Protein AF-A0A0Q2YVK9-F1 (afdb_monomer_lite)

Structure (mmCIF, N/CA/C/O backbone):
data_AF-A0A0Q2YVK9-F1
#
_entry.id   AF-A0A0Q2YVK9-F1
#
loop_
_atom_site.group_PDB
_atom_site.id
_atom_site.type_symbol
_atom_site.label_atom_id
_atom_site.label_alt_id
_atom_site.label_comp_id
_atom_site.label_asym_id
_atom_site.label_entity_id
_atom_site.label_seq_id
_atom_site.pdbx_PDB_ins_code
_atom_site.Cartn_x
_atom_site.Cartn_y
_atom_site.Cartn_z
_atom_site.occupancy
_atom_site.B_iso_or_equiv
_atom_site.auth_seq_id
_atom_site.auth_comp_id
_atom_site.auth_asym_id
_atom_site.auth_atom_id
_atom_site.pdbx_PDB_model_num
ATOM 1 N N . MET A 1 1 ? -12.912 -0.501 -3.134 1.00 82.06 1 MET A N 1
ATOM 2 C CA . MET A 1 1 ? -12.585 -1.260 -1.910 1.00 82.06 1 MET A CA 1
ATOM 3 C C . MET A 1 1 ? -12.606 -0.292 -0.736 1.00 82.06 1 MET A C 1
ATOM 5 O O . MET A 1 1 ? -12.167 0.836 -0.917 1.00 82.06 1 MET A O 1
ATOM 9 N N . THR A 1 2 ? -13.177 -0.669 0.407 1.00 95.75 2 THR A N 1
ATOM 10 C CA . THR A 1 2 ? -13.242 0.178 1.615 1.00 95.75 2 THR A CA 1
ATOM 11 C C . THR A 1 2 ? -12.099 -0.145 2.589 1.00 95.75 2 THR A C 1
ATOM 13 O O . THR A 1 2 ? -11.472 -1.198 2.482 1.00 95.75 2 THR A O 1
ATOM 16 N N . LEU A 1 3 ? -11.853 0.711 3.591 1.00 95.44 3 LEU A N 1
ATOM 17 C CA . LEU A 1 3 ? -10.882 0.420 4.664 1.00 95.44 3 LEU A CA 1
ATOM 18 C C . LEU A 1 3 ? -11.235 -0.850 5.453 1.00 95.44 3 LEU A C 1
ATOM 20 O O . LEU A 1 3 ? -10.347 -1.566 5.912 1.00 95.44 3 LEU A O 1
ATOM 24 N N . ALA A 1 4 ? -12.532 -1.137 5.605 1.00 96.44 4 ALA A N 1
ATOM 25 C CA . ALA A 1 4 ? -13.007 -2.352 6.257 1.00 96.44 4 ALA A CA 1
ATOM 26 C C . ALA A 1 4 ? -12.679 -3.607 5.433 1.00 96.44 4 ALA A C 1
ATOM 28 O O . ALA A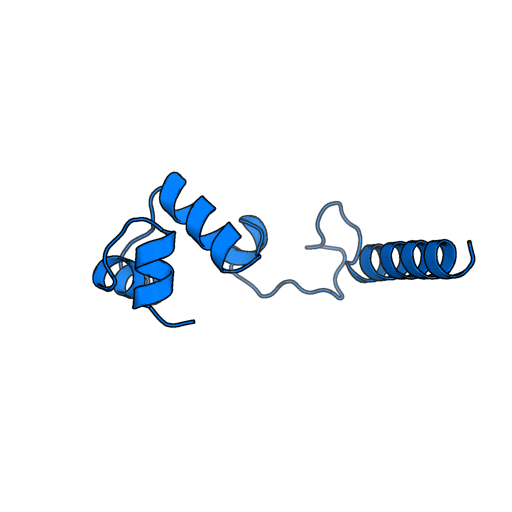 1 4 ? -12.281 -4.620 6.008 1.00 96.44 4 ALA A O 1
ATOM 29 N N . ASP A 1 5 ? -12.777 -3.522 4.103 1.00 97.44 5 ASP A N 1
ATOM 30 C CA . ASP A 1 5 ? -12.373 -4.612 3.211 1.00 97.44 5 ASP A CA 1
ATOM 31 C C . ASP A 1 5 ? -10.866 -4.875 3.332 1.00 97.44 5 ASP A C 1
ATOM 33 O O . ASP A 1 5 ? -10.469 -6.005 3.603 1.00 97.44 5 ASP A O 1
ATOM 37 N N . ILE A 1 6 ? -10.027 -3.833 3.252 1.00 97.12 6 ILE A N 1
ATOM 38 C CA . ILE A 1 6 ? -8.565 -3.966 3.408 1.00 97.12 6 ILE A CA 1
ATOM 39 C C . ILE A 1 6 ? -8.212 -4.593 4.759 1.00 97.12 6 ILE A C 1
ATOM 41 O O . ILE A 1 6 ? -7.373 -5.492 4.830 1.00 97.12 6 ILE A O 1
ATOM 45 N N . ALA A 1 7 ? -8.862 -4.144 5.834 1.00 97.81 7 ALA A N 1
ATOM 46 C CA . ALA A 1 7 ? -8.623 -4.672 7.170 1.00 97.81 7 ALA A CA 1
ATOM 47 C C . ALA A 1 7 ? -8.948 -6.168 7.269 1.00 97.81 7 ALA A C 1
ATOM 49 O O . ALA A 1 7 ? -8.170 -6.926 7.853 1.00 97.81 7 ALA A O 1
ATOM 50 N N . ARG A 1 8 ? -10.063 -6.599 6.662 1.00 98.00 8 ARG A N 1
ATOM 51 C CA . ARG A 1 8 ? -10.449 -8.012 6.595 1.00 98.00 8 ARG A CA 1
ATOM 52 C C . ARG A 1 8 ? -9.390 -8.832 5.865 1.00 98.00 8 ARG A C 1
ATOM 54 O O . ARG A 1 8 ? -8.925 -9.826 6.416 1.00 98.00 8 ARG A O 1
ATOM 61 N N . GLU A 1 9 ? -8.971 -8.393 4.682 1.00 97.88 9 GLU A N 1
ATOM 62 C CA . GLU A 1 9 ? -7.980 -9.120 3.878 1.00 97.88 9 GLU A CA 1
ATOM 63 C C . GLU A 1 9 ? -6.583 -9.146 4.531 1.00 97.88 9 GLU A C 1
ATOM 65 O O . GLU A 1 9 ? -5.840 -10.120 4.412 1.00 97.88 9 GLU A O 1
ATOM 70 N N . CYS A 1 10 ? -6.223 -8.101 5.282 1.00 97.38 10 CYS A N 1
ATOM 71 C CA . CYS A 1 10 ? -4.955 -8.025 6.013 1.00 97.38 10 CYS A CA 1
ATOM 72 C C . CYS A 1 10 ? -4.997 -8.688 7.403 1.00 97.38 10 CYS A C 1
ATOM 74 O O . CYS A 1 10 ? -3.974 -8.716 8.095 1.00 97.38 10 CYS A O 1
ATOM 76 N N . GLY A 1 11 ? -6.156 -9.188 7.849 1.00 97.75 11 GLY A N 1
ATOM 77 C CA . GLY A 1 11 ? -6.330 -9.760 9.187 1.00 97.75 11 GLY A CA 1
ATOM 78 C C . GLY A 1 11 ? -6.047 -8.754 10.309 1.00 97.75 11 GLY A C 1
ATOM 79 O O . GLY A 1 11 ? -5.345 -9.069 11.275 1.00 97.75 11 GLY A O 1
ATOM 80 N N . CYS A 1 12 ? -6.527 -7.517 10.166 1.00 97.94 12 CYS A N 1
ATOM 81 C CA . CYS A 1 12 ? -6.346 -6.437 11.135 1.00 97.94 12 CYS A CA 1
ATOM 82 C C . CYS A 1 12 ? -7.642 -5.638 11.363 1.00 97.94 12 CYS A C 1
ATOM 84 O O . CYS A 1 12 ? -8.719 -6.013 10.907 1.00 97.94 12 CYS A O 1
ATOM 86 N N . THR A 1 13 ? -7.560 -4.543 12.123 1.00 98.12 13 THR A N 1
ATOM 87 C CA . THR A 1 13 ? -8.692 -3.633 12.341 1.00 98.12 13 THR A CA 1
ATOM 88 C C . THR A 1 13 ? -8.654 -2.478 11.345 1.00 98.12 13 THR A C 1
ATOM 90 O O . THR A 1 13 ? -7.577 -2.029 10.957 1.00 98.12 13 THR A O 1
ATOM 93 N N . ALA A 1 14 ? -9.815 -1.913 10.998 1.00 97.62 14 ALA A N 1
ATOM 94 C CA . ALA A 1 14 ? -9.875 -0.701 10.171 1.00 97.62 14 ALA A CA 1
ATOM 95 C C . ALA A 1 14 ? -9.070 0.458 10.791 1.00 97.62 14 ALA A C 1
ATOM 97 O O . ALA A 1 14 ? -8.403 1.204 10.084 1.00 97.62 14 ALA A O 1
ATOM 98 N N . GLN A 1 15 ? -9.040 0.554 12.126 1.00 98.06 15 GLN A N 1
ATOM 99 C CA . GLN A 1 15 ? -8.226 1.540 12.841 1.00 98.06 15 GLN A CA 1
ATOM 100 C C . GLN A 1 15 ? -6.715 1.350 12.621 1.00 98.06 15 GLN A C 1
ATOM 102 O O . GLN A 1 15 ? -5.975 2.332 12.658 1.00 98.06 15 GLN A O 1
ATOM 107 N N . ALA A 1 16 ? -6.239 0.114 12.425 1.00 98.12 16 ALA A N 1
ATOM 108 C CA . ALA A 1 16 ? -4.846 -0.141 12.069 1.00 98.12 16 ALA A CA 1
ATOM 109 C C . ALA A 1 16 ? -4.544 0.389 10.662 1.00 98.12 16 ALA A C 1
ATOM 111 O O . ALA A 1 16 ? -3.562 1.105 10.504 1.00 98.12 16 ALA A O 1
ATOM 112 N N . VAL A 1 17 ? -5.430 0.134 9.693 1.00 97.75 17 VAL A N 1
ATOM 113 C CA . VAL A 1 17 ? -5.303 0.656 8.321 1.00 97.75 17 VAL A CA 1
ATOM 114 C C . VAL A 1 17 ? -5.291 2.187 8.308 1.00 97.75 17 VAL A C 1
ATOM 116 O O . VAL A 1 17 ? -4.411 2.774 7.692 1.00 97.75 17 VAL A O 1
ATOM 119 N N . VAL A 1 18 ? -6.165 2.842 9.083 1.00 97.94 18 VAL A N 1
ATOM 120 C CA . VAL A 1 18 ? -6.160 4.312 9.241 1.00 97.94 18 VAL A CA 1
ATOM 121 C C . VAL A 1 18 ? -4.814 4.827 9.756 1.00 97.94 18 VAL A C 1
ATOM 123 O O . VAL A 1 18 ? -4.348 5.875 9.324 1.00 97.94 18 VAL A O 1
ATOM 126 N N . LYS A 1 19 ? -4.171 4.113 10.691 1.00 98.12 19 LYS A N 1
ATOM 127 C CA . LYS A 1 19 ? -2.843 4.513 11.183 1.00 98.12 19 LYS A CA 1
ATOM 128 C C . LYS A 1 19 ? -1.765 4.369 10.111 1.00 98.12 19 LYS A C 1
ATOM 130 O O . LYS A 1 19 ? -0.822 5.151 10.155 1.00 98.12 19 LYS A O 1
ATOM 135 N N . TRP A 1 20 ? -1.893 3.394 9.211 1.00 96.50 20 TRP A N 1
ATOM 136 C CA . TRP A 1 20 ? -0.975 3.209 8.085 1.00 96.50 20 TRP A CA 1
ATOM 137 C C . TRP A 1 20 ? -1.149 4.321 7.051 1.00 96.50 20 TRP A C 1
ATOM 139 O O . TRP A 1 20 ? -0.167 4.942 6.682 1.00 96.50 20 TRP A O 1
ATOM 149 N N . GLU A 1 21 ? -2.389 4.640 6.665 1.00 93.88 21 GLU A N 1
ATOM 150 C CA . GLU A 1 21 ? -2.683 5.751 5.742 1.00 93.88 21 GLU A CA 1
ATOM 151 C C . GLU A 1 21 ? -2.230 7.114 6.270 1.00 93.88 21 GLU A C 1
ATOM 153 O O . GLU A 1 21 ? -1.902 8.002 5.492 1.00 93.88 21 GLU A O 1
ATOM 158 N N . SER A 1 22 ? -2.258 7.308 7.590 1.00 96.00 22 SER A N 1
ATOM 159 C CA . SER A 1 22 ? -1.902 8.584 8.209 1.00 96.00 22 SER A CA 1
ATOM 160 C C . SER A 1 22 ? -0.456 8.639 8.718 1.00 96.00 22 SER A C 1
ATOM 162 O O . SER A 1 22 ? -0.191 9.440 9.615 1.00 96.00 22 SER A O 1
ATOM 164 N N . ASP A 1 23 ? 0.422 7.727 8.289 1.00 93.81 23 ASP A N 1
ATOM 165 C CA . ASP A 1 23 ? 1.833 7.629 8.711 1.00 93.81 23 ASP A CA 1
ATOM 166 C C . ASP A 1 23 ? 2.066 7.541 10.235 1.00 93.81 23 ASP A C 1
ATOM 168 O O . ASP A 1 23 ? 3.129 7.871 10.761 1.00 93.81 23 ASP A O 1
ATOM 172 N N . LYS A 1 24 ? 1.071 7.077 10.999 1.00 98.00 24 LYS A N 1
ATOM 173 C CA . LYS A 1 24 ? 1.162 6.954 12.469 1.00 98.00 24 LYS A CA 1
ATOM 174 C C . LYS A 1 24 ? 1.748 5.621 12.919 1.00 98.00 24 LYS A C 1
ATOM 176 O O . LYS A 1 24 ? 2.095 5.474 14.091 1.00 98.00 24 LYS A O 1
ATOM 181 N N . ALA A 1 25 ? 1.776 4.627 12.038 1.00 97.12 25 ALA A N 1
ATOM 182 C CA . ALA A 1 25 ? 2.366 3.317 12.276 1.00 97.12 25 ALA A CA 1
ATOM 183 C C . ALA A 1 25 ? 2.608 2.600 10.945 1.00 97.12 25 ALA A C 1
ATOM 185 O O . ALA A 1 25 ? 1.890 2.850 9.984 1.00 97.12 25 ALA A O 1
ATOM 186 N N . MET A 1 26 ? 3.524 1.630 10.934 1.00 95.69 26 MET A N 1
ATOM 187 C CA . MET A 1 26 ? 3.685 0.701 9.813 1.00 95.69 26 MET A CA 1
ATOM 188 C C . MET A 1 26 ? 3.055 -0.666 10.109 1.00 95.69 26 MET A C 1
ATOM 190 O O . MET A 1 26 ? 3.057 -1.109 11.265 1.00 95.69 26 MET A O 1
ATOM 194 N N . PRO A 1 27 ? 2.515 -1.364 9.094 1.00 97.25 27 PRO A N 1
ATOM 195 C CA . PRO A 1 27 ? 2.173 -2.775 9.213 1.00 97.25 27 PRO A CA 1
ATOM 196 C C . PRO A 1 27 ? 3.420 -3.625 9.499 1.00 97.25 27 PRO A C 1
ATOM 198 O O . PRO A 1 27 ? 4.520 -3.325 9.040 1.00 97.25 27 PRO A O 1
ATOM 201 N N . ASP A 1 28 ? 3.239 -4.738 10.215 1.00 97.62 28 ASP A N 1
ATOM 202 C CA . ASP A 1 28 ? 4.266 -5.784 10.250 1.00 97.62 28 ASP A CA 1
ATOM 203 C C . ASP A 1 28 ? 4.436 -6.431 8.865 1.00 97.62 28 ASP A C 1
ATOM 205 O O . ASP A 1 28 ? 3.556 -6.332 8.008 1.00 97.62 28 ASP A O 1
ATOM 209 N N . SER A 1 29 ? 5.543 -7.146 8.647 1.00 97.31 29 SER A N 1
ATOM 210 C CA . SER A 1 29 ? 5.880 -7.716 7.336 1.00 97.31 29 SER A CA 1
ATOM 211 C C . SER A 1 29 ? 4.787 -8.620 6.753 1.00 97.31 29 SER A C 1
ATOM 213 O O . SER A 1 29 ? 4.583 -8.629 5.543 1.00 97.31 29 SER A O 1
ATOM 215 N N . ARG A 1 30 ? 4.039 -9.364 7.584 1.00 97.94 30 ARG A N 1
ATOM 216 C CA . ARG A 1 30 ? 2.958 -10.235 7.090 1.00 97.94 30 ARG A CA 1
ATOM 217 C C . ARG A 1 30 ? 1.780 -9.411 6.583 1.00 97.94 30 ARG A C 1
ATOM 219 O O . ARG A 1 30 ? 1.257 -9.703 5.510 1.00 97.94 30 ARG A O 1
ATOM 226 N N . LYS A 1 31 ? 1.382 -8.384 7.338 1.00 98.06 31 LYS A N 1
ATOM 227 C CA . LYS A 1 31 ? 0.301 -7.464 6.952 1.00 98.06 31 LYS A CA 1
ATOM 228 C C . LYS A 1 31 ? 0.693 -6.604 5.759 1.00 98.06 31 LYS A C 1
ATOM 230 O O . LYS A 1 31 ? -0.130 -6.394 4.882 1.00 98.06 31 LYS A O 1
ATOM 235 N N . PHE A 1 32 ? 1.949 -6.179 5.690 1.00 97.81 32 PHE A N 1
ATOM 236 C CA . PHE A 1 32 ? 2.481 -5.427 4.561 1.00 97.81 32 PHE A CA 1
ATOM 237 C C . PHE A 1 32 ? 2.413 -6.236 3.256 1.00 97.81 32 PHE A C 1
ATOM 239 O O . PHE A 1 32 ? 1.899 -5.754 2.252 1.00 97.81 32 PHE A O 1
ATOM 246 N N . LEU A 1 33 ? 2.830 -7.508 3.279 1.00 97.38 33 LEU A N 1
ATOM 247 C CA . LEU A 1 33 ? 2.711 -8.391 2.113 1.00 97.38 33 LEU A CA 1
ATOM 248 C C . LEU A 1 33 ? 1.251 -8.705 1.749 1.00 97.38 33 LEU A C 1
ATOM 250 O O . LEU A 1 33 ? 0.941 -8.887 0.574 1.00 97.38 33 LEU A O 1
ATOM 254 N N . ALA A 1 34 ? 0.349 -8.789 2.733 1.00 97.81 34 ALA A N 1
ATOM 255 C CA . ALA A 1 34 ? -1.084 -8.920 2.467 1.00 97.81 34 ALA A CA 1
ATOM 256 C C . ALA A 1 34 ? -1.647 -7.663 1.791 1.00 97.81 34 ALA A C 1
ATOM 258 O O . ALA A 1 34 ? -2.354 -7.785 0.796 1.00 97.81 34 ALA A O 1
ATOM 259 N N . LEU A 1 35 ? -1.260 -6.481 2.271 1.00 97.06 35 LEU A N 1
ATOM 260 C CA . LEU A 1 35 ? -1.635 -5.199 1.686 1.00 97.06 35 LEU A CA 1
ATOM 261 C C . LEU A 1 35 ? -1.168 -5.086 0.227 1.00 97.06 35 LEU A C 1
ATOM 263 O O . LEU A 1 35 ? -1.972 -4.738 -0.630 1.00 97.06 35 LEU A O 1
ATOM 267 N N . CYS A 1 36 ? 0.080 -5.471 -0.067 1.00 96.38 36 CYS A N 1
ATOM 268 C CA . CYS A 1 36 ? 0.611 -5.512 -1.436 1.00 96.38 36 CYS A CA 1
ATOM 269 C C . CYS A 1 36 ? -0.255 -6.382 -2.363 1.00 96.38 36 CYS A C 1
ATOM 271 O O . CYS A 1 36 ? -0.633 -5.943 -3.443 1.00 96.38 36 CYS A O 1
ATOM 273 N N . ARG A 1 37 ? -0.635 -7.593 -1.923 1.00 96.75 37 ARG A N 1
ATOM 274 C CA . ARG A 1 37 ? -1.500 -8.493 -2.712 1.00 96.75 37 ARG A CA 1
ATOM 275 C C . ARG A 1 37 ? -2.899 -7.926 -2.937 1.00 96.75 37 ARG A C 1
ATOM 277 O O . ARG A 1 37 ? -3.439 -8.057 -4.024 1.00 96.75 37 ARG A O 1
ATOM 284 N N . VAL A 1 38 ? -3.489 -7.331 -1.905 1.00 96.62 38 VAL A N 1
ATOM 285 C CA . VAL A 1 38 ? -4.855 -6.781 -1.944 1.00 96.62 38 VAL A CA 1
ATOM 286 C C . VAL A 1 38 ? -4.951 -5.563 -2.858 1.00 96.62 38 VAL A C 1
ATOM 288 O O . VAL A 1 38 ? -5.980 -5.350 -3.492 1.00 96.62 38 VAL A O 1
ATOM 291 N N . LEU A 1 39 ? -3.880 -4.774 -2.929 1.00 93.88 39 LEU A N 1
ATOM 292 C CA . LEU A 1 39 ? -3.775 -3.608 -3.804 1.00 93.88 39 LEU A CA 1
ATOM 293 C C . LEU A 1 39 ? -3.209 -3.937 -5.191 1.00 93.88 39 LEU A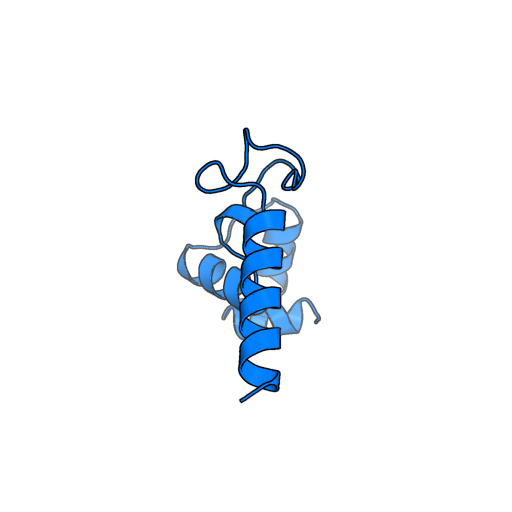 C 1
ATOM 295 O O . LEU A 1 39 ? -3.180 -3.049 -6.035 1.00 93.88 39 LEU A O 1
ATOM 299 N N . ASP A 1 40 ? -2.781 -5.181 -5.417 1.00 92.94 40 ASP A N 1
ATOM 300 C CA . ASP A 1 40 ? -2.116 -5.638 -6.642 1.00 92.94 40 ASP A CA 1
ATOM 301 C C . ASP A 1 40 ? -0.884 -4.791 -7.018 1.00 92.94 40 ASP A C 1
ATOM 303 O O . ASP A 1 40 ? -0.713 -4.326 -8.144 1.00 92.94 40 ASP A O 1
ATOM 307 N N . VAL A 1 41 ? -0.014 -4.555 -6.033 1.00 89.50 41 VAL A N 1
ATOM 308 C CA . VAL A 1 41 ? 1.232 -3.791 -6.197 1.00 89.50 41 VAL A CA 1
ATOM 309 C C . VAL A 1 41 ? 2.420 -4.544 -5.610 1.00 89.50 41 VAL A C 1
ATOM 311 O O . VAL A 1 41 ? 2.275 -5.384 -4.719 1.00 89.50 41 VAL A O 1
ATOM 314 N N . SER A 1 42 ? 3.625 -4.226 -6.086 1.00 88.38 42 SER A N 1
ATOM 315 C CA . SER A 1 42 ? 4.856 -4.743 -5.486 1.00 88.38 42 SER A CA 1
ATOM 316 C C . SER A 1 42 ? 5.218 -3.980 -4.205 1.00 88.38 42 SER A C 1
ATOM 318 O O . SER A 1 42 ? 4.783 -2.847 -3.982 1.00 88.38 42 SER A O 1
ATOM 320 N N . ALA A 1 43 ? 6.046 -4.598 -3.360 1.00 90.12 43 ALA A N 1
ATOM 321 C CA . ALA A 1 43 ? 6.556 -3.970 -2.143 1.00 90.12 43 ALA A CA 1
ATOM 322 C C . ALA A 1 43 ? 7.358 -2.696 -2.450 1.00 90.12 43 ALA A C 1
ATOM 324 O O . ALA A 1 43 ? 7.234 -1.694 -1.751 1.00 90.12 43 ALA A O 1
ATOM 325 N N . GLU A 1 44 ? 8.161 -2.741 -3.510 1.00 85.25 44 GLU A N 1
ATOM 326 C CA . GLU A 1 44 ? 8.976 -1.629 -3.987 1.00 85.25 44 GLU A CA 1
ATOM 327 C C . GLU A 1 44 ? 8.098 -0.462 -4.434 1.00 85.25 44 GLU A C 1
ATOM 329 O O . GLU A 1 44 ? 8.391 0.674 -4.080 1.00 85.25 44 GLU A O 1
ATOM 334 N N . TRP A 1 45 ? 7.005 -0.741 -5.155 1.00 85.56 45 TRP A N 1
ATOM 335 C CA . TRP A 1 45 ? 6.048 0.283 -5.574 1.00 85.56 45 TRP A CA 1
ATOM 336 C C . TRP A 1 45 ? 5.409 0.976 -4.368 1.00 85.56 45 TRP A C 1
ATOM 338 O O . TRP A 1 45 ? 5.356 2.200 -4.319 1.00 85.56 45 TRP A O 1
ATOM 348 N N . LEU A 1 46 ? 4.963 0.199 -3.374 1.00 88.88 46 LEU A N 1
ATOM 349 C CA . LEU A 1 46 ? 4.247 0.728 -2.210 1.00 88.88 46 LEU A CA 1
ATOM 350 C C . LEU A 1 46 ? 5.148 1.530 -1.255 1.00 88.88 46 LEU A C 1
ATOM 352 O O . LEU A 1 46 ? 4.654 2.384 -0.527 1.00 88.88 46 LEU A O 1
ATOM 356 N N . MET A 1 47 ? 6.454 1.253 -1.247 1.00 87.81 47 MET A N 1
ATOM 357 C CA . MET A 1 47 ? 7.444 1.933 -0.399 1.00 87.81 47 MET A CA 1
ATOM 358 C C . MET A 1 47 ? 8.214 3.040 -1.124 1.00 87.81 47 MET A C 1
ATOM 360 O O . MET A 1 47 ? 9.051 3.697 -0.501 1.00 87.81 47 MET A O 1
ATOM 364 N N . ALA A 1 48 ? 7.998 3.220 -2.428 1.00 83.06 48 ALA A N 1
ATOM 365 C CA . ALA A 1 48 ? 8.726 4.210 -3.204 1.00 83.06 48 ALA A CA 1
ATOM 366 C C . ALA A 1 48 ? 8.395 5.626 -2.687 1.00 8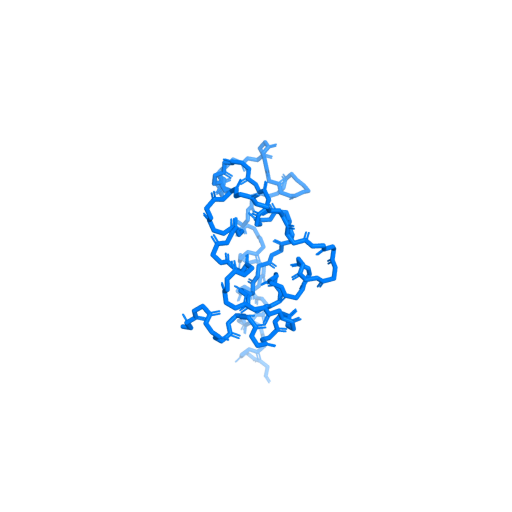3.06 48 ALA A C 1
ATOM 368 O O . ALA 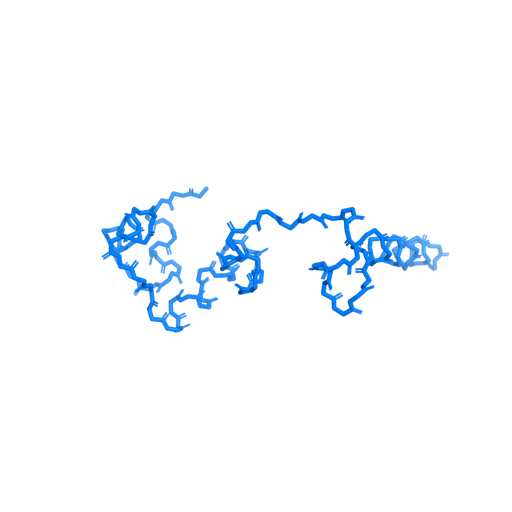A 1 48 ? 7.224 6.004 -2.659 1.00 83.06 48 ALA A O 1
ATOM 369 N N . PRO A 1 49 ? 9.402 6.420 -2.274 1.00 78.25 49 PRO A N 1
ATOM 370 C CA . PRO A 1 49 ? 9.173 7.769 -1.751 1.00 78.25 49 PRO A CA 1
ATOM 371 C C . PRO A 1 49 ? 8.737 8.753 -2.843 1.00 78.25 49 PRO A C 1
ATOM 373 O O . PRO A 1 49 ? 8.125 9.773 -2.549 1.00 78.25 49 PRO A O 1
ATOM 376 N N . GLU A 1 50 ? 9.055 8.431 -4.094 1.00 77.69 50 GLU A N 1
ATOM 377 C CA . GLU A 1 50 ? 8.716 9.202 -5.280 1.00 77.69 50 GLU A CA 1
ATOM 378 C C . GLU A 1 50 ? 7.918 8.306 -6.235 1.00 77.69 50 GLU A C 1
ATOM 380 O O . GLU A 1 50 ? 8.169 7.094 -6.284 1.00 77.69 50 GLU A O 1
ATOM 385 N N . PRO A 1 51 ? 6.983 8.864 -7.025 1.00 69.75 51 PRO A N 1
ATOM 386 C CA . PRO A 1 51 ? 6.317 8.116 -8.080 1.00 69.75 51 PRO A CA 1
ATOM 387 C C . PRO A 1 51 ? 7.343 7.430 -8.985 1.00 69.75 51 PRO A C 1
ATOM 389 O O . PRO A 1 51 ? 8.362 8.026 -9.339 1.00 69.75 51 PRO A O 1
ATOM 392 N N . LEU A 1 52 ? 7.064 6.190 -9.401 1.00 67.88 52 LEU A N 1
ATOM 393 C CA . LEU A 1 52 ? 7.888 5.537 -10.415 1.00 67.88 52 LEU A CA 1
ATOM 394 C C . LEU A 1 52 ? 7.886 6.392 -11.682 1.00 67.88 52 LEU A C 1
ATOM 396 O O . LEU A 1 52 ? 6.870 6.507 -12.373 1.00 67.88 52 LEU A O 1
ATOM 400 N N . ASP A 1 53 ? 9.041 6.971 -11.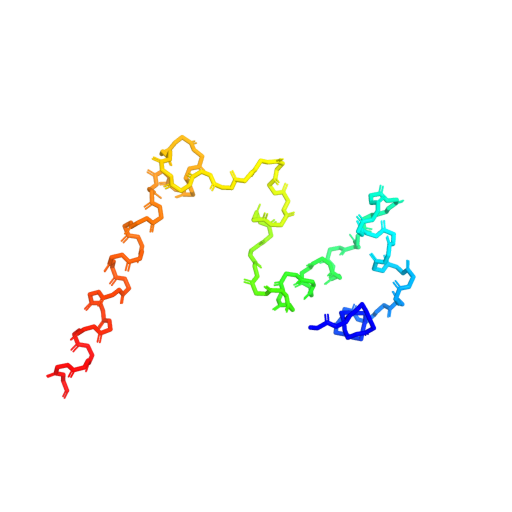998 1.00 68.81 53 ASP A N 1
ATOM 401 C CA . ASP A 1 53 ? 9.245 7.626 -13.276 1.00 68.81 53 ASP A CA 1
ATOM 402 C C . ASP A 1 53 ? 9.405 6.550 -14.341 1.00 68.81 53 ASP A C 1
ATOM 404 O O . ASP A 1 53 ? 10.491 6.023 -14.592 1.00 68.81 53 ASP A O 1
ATOM 408 N N . PHE A 1 54 ? 8.288 6.221 -14.981 1.00 63.12 54 PHE A N 1
ATOM 409 C CA . PHE A 1 54 ? 8.294 5.262 -16.063 1.00 63.12 54 PHE A CA 1
ATOM 410 C C . PHE A 1 54 ? 9.197 5.697 -17.206 1.00 63.12 54 PHE A C 1
ATOM 412 O O . PHE A 1 54 ? 9.603 4.803 -17.927 1.00 63.12 54 PHE A O 1
ATOM 419 N N . HIS A 1 55 ? 9.517 6.986 -17.374 1.00 64.31 55 HIS A N 1
ATOM 420 C CA . HIS A 1 55 ? 10.340 7.523 -18.456 1.00 64.31 55 HIS A CA 1
ATOM 421 C C . HIS A 1 55 ? 11.844 7.519 -18.180 1.00 64.31 55 HIS A C 1
ATOM 423 O O . HIS A 1 55 ? 12.630 7.551 -19.135 1.00 64.31 55 HIS A O 1
ATOM 429 N N . SER A 1 56 ? 12.244 7.420 -16.914 1.00 67.25 56 SER A N 1
ATOM 430 C CA . SER A 1 56 ? 13.646 7.365 -16.515 1.00 67.25 56 SER A CA 1
ATOM 431 C C . SER A 1 56 ? 14.183 5.934 -16.504 1.00 67.25 56 SER A C 1
ATOM 433 O O . SER A 1 56 ? 13.502 4.975 -16.143 1.00 67.25 56 SER A O 1
ATOM 435 N N . THR A 1 57 ? 15.439 5.778 -16.917 1.00 65.00 57 THR A N 1
ATOM 436 C CA . THR A 1 57 ? 16.202 4.535 -16.740 1.00 65.00 57 THR A CA 1
ATOM 437 C C . THR A 1 57 ? 16.959 4.492 -15.417 1.00 65.00 57 THR A C 1
ATOM 439 O O . THR A 1 57 ? 17.410 3.417 -15.033 1.00 65.00 57 THR A O 1
ATOM 442 N N . ASP A 1 58 ? 17.081 5.623 -14.718 1.00 64.88 58 ASP A N 1
ATOM 4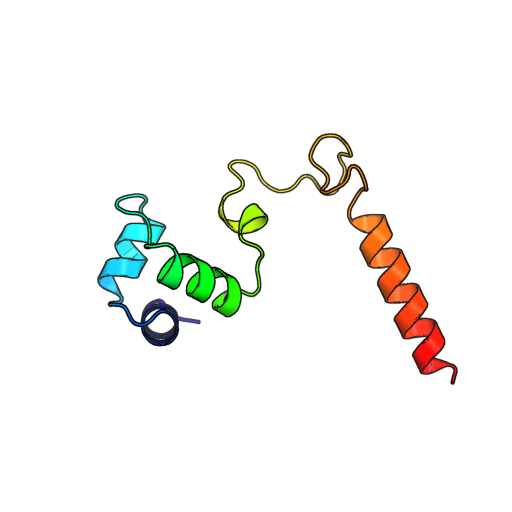43 C CA . ASP A 1 58 ? 17.901 5.747 -13.507 1.00 64.88 58 ASP A CA 1
ATOM 444 C C . ASP A 1 58 ? 17.241 5.079 -12.297 1.00 64.88 58 ASP A C 1
ATOM 446 O O . ASP A 1 58 ? 17.918 4.527 -11.434 1.00 64.88 58 ASP A O 1
ATOM 450 N N . THR A 1 59 ? 15.907 5.088 -12.255 1.00 62.16 59 THR A N 1
ATOM 451 C CA . THR A 1 59 ? 15.083 4.484 -11.193 1.00 62.16 59 THR A CA 1
ATOM 452 C C . THR A 1 59 ? 14.332 3.239 -11.667 1.00 62.16 59 THR A C 1
ATOM 454 O O . THR A 1 59 ? 13.552 2.646 -10.921 1.00 62.16 59 THR A O 1
ATOM 457 N N . ALA A 1 60 ? 14.570 2.815 -12.910 1.00 63.94 60 ALA A N 1
ATOM 458 C CA . ALA A 1 60 ? 13.905 1.667 -13.495 1.00 63.94 60 ALA A CA 1
ATOM 459 C C . ALA A 1 60 ? 14.379 0.357 -12.841 1.00 63.94 60 ALA A C 1
ATOM 461 O O . ALA A 1 60 ? 15.592 0.128 -12.739 1.00 63.94 60 ALA A O 1
ATOM 462 N N . PRO A 1 61 ? 13.469 -0.566 -12.471 1.00 62.31 61 PRO A N 1
ATOM 463 C CA . PRO A 1 61 ? 13.890 -1.870 -11.984 1.00 62.31 61 PRO A CA 1
ATOM 464 C C . PRO A 1 61 ? 14.744 -2.566 -13.059 1.00 62.31 61 PRO A C 1
ATOM 466 O O . PRO A 1 61 ? 14.396 -2.589 -14.240 1.00 62.31 61 PRO A O 1
ATOM 469 N N . GLN A 1 62 ? 15.912 -3.083 -12.663 1.00 65.31 62 GLN A N 1
ATOM 470 C CA . GLN A 1 62 ? 16.890 -3.721 -13.564 1.00 65.31 62 GLN A CA 1
ATOM 471 C C . GLN A 1 62 ? 17.433 -2.805 -14.691 1.00 65.31 62 GLN A C 1
ATOM 473 O O . GLN A 1 62 ? 17.967 -3.306 -15.682 1.00 65.31 62 GLN A O 1
ATOM 478 N N . GLY A 1 63 ? 17.296 -1.476 -14.579 1.00 63.88 63 GLY A N 1
ATOM 479 C CA . GLY A 1 63 ? 17.789 -0.513 -15.575 1.00 63.88 63 GLY A CA 1
ATOM 480 C C . GLY A 1 63 ? 17.015 -0.509 -16.901 1.00 63.88 63 GLY A C 1
ATOM 481 O O . GLY A 1 63 ? 17.507 0.003 -17.908 1.00 63.88 63 GLY A O 1
ATOM 482 N N . ARG A 1 64 ? 15.810 -1.097 -16.942 1.00 61.41 64 ARG A N 1
ATOM 483 C CA . ARG A 1 64 ? 14.957 -1.143 -18.139 1.00 61.41 64 ARG A CA 1
ATOM 484 C C . ARG A 1 64 ? 13.665 -0.368 -17.922 1.00 61.41 64 ARG A C 1
ATOM 486 O O . ARG A 1 64 ? 12.850 -0.720 -17.083 1.00 61.41 64 ARG A O 1
ATOM 493 N N . HIS A 1 65 ? 13.445 0.650 -18.750 1.00 67.56 65 HIS A N 1
ATOM 494 C CA . HIS A 1 65 ? 12.203 1.424 -18.776 1.00 67.56 65 HIS A CA 1
ATOM 495 C C . HIS A 1 65 ? 10.986 0.493 -18.930 1.00 67.56 65 HIS A C 1
ATOM 497 O O . HIS A 1 65 ? 10.958 -0.346 -19.835 1.00 67.56 65 HIS A O 1
ATOM 503 N N . ALA A 1 66 ? 9.951 0.678 -18.105 1.00 68.88 66 ALA A N 1
ATOM 504 C CA . ALA A 1 66 ? 8.800 -0.233 -18.058 1.00 68.88 66 ALA A CA 1
ATOM 505 C C . ALA A 1 66 ? 8.084 -0.427 -19.410 1.00 68.88 66 ALA A C 1
ATOM 507 O O . ALA A 1 66 ? 7.488 -1.475 -19.651 1.00 68.88 66 ALA A O 1
ATOM 508 N N . LYS A 1 67 ? 8.201 0.536 -20.341 1.00 71.44 67 LYS A N 1
ATOM 509 C CA . LYS A 1 67 ? 7.664 0.424 -21.708 1.00 71.44 67 LYS A CA 1
ATOM 510 C C . LYS A 1 67 ? 8.165 -0.817 -22.446 1.00 71.44 67 LYS A C 1
ATOM 512 O O . LYS A 1 67 ? 7.475 -1.300 -23.335 1.00 71.44 67 LYS A O 1
ATOM 517 N N . TYR A 1 68 ? 9.359 -1.311 -22.116 1.00 76.31 68 TYR A N 1
ATOM 518 C CA . TYR A 1 68 ? 9.918 -2.500 -22.752 1.00 76.31 68 TYR A CA 1
ATOM 519 C C . TYR A 1 68 ? 9.247 -3.780 -22.254 1.00 76.31 68 TYR A C 1
ATOM 521 O O . TYR A 1 68 ? 9.008 -4.671 -23.061 1.00 76.31 68 TYR A O 1
ATOM 529 N N . TRP A 1 69 ? 8.874 -3.854 -20.973 1.00 72.50 69 TRP A N 1
ATOM 530 C CA . TRP A 1 69 ? 8.077 -4.972 -20.458 1.00 72.50 69 TRP A CA 1
ATOM 531 C C . TRP A 1 69 ? 6.659 -4.951 -21.017 1.00 72.50 69 TRP A C 1
ATOM 533 O O . TRP A 1 69 ? 6.164 -5.984 -21.448 1.00 72.50 69 TRP A O 1
ATOM 543 N N . VAL A 1 70 ? 6.043 -3.766 -21.102 1.00 79.69 70 VAL A N 1
ATOM 544 C CA . VAL A 1 70 ? 4.713 -3.611 -21.713 1.00 79.69 70 VAL A CA 1
ATOM 545 C C . VAL A 1 70 ? 4.732 -4.042 -23.179 1.00 79.69 70 VAL A C 1
ATOM 547 O O . VAL A 1 70 ? 3.854 -4.779 -23.609 1.00 79.69 70 VAL A O 1
ATOM 550 N N . ARG A 1 71 ? 5.745 -3.630 -23.951 1.00 83.31 71 ARG A N 1
ATOM 551 C CA . ARG A 1 71 ? 5.892 -4.067 -25.348 1.00 83.31 71 ARG A CA 1
ATOM 552 C C . ARG A 1 71 ? 6.047 -5.580 -25.470 1.00 83.31 71 ARG A C 1
ATOM 554 O O . ARG A 1 71 ? 5.334 -6.169 -26.268 1.00 83.31 71 ARG A O 1
ATOM 561 N N . ALA A 1 72 ? 6.916 -6.190 -24.664 1.00 83.94 72 ALA A N 1
ATOM 562 C CA . ALA A 1 72 ? 7.126 -7.635 -24.691 1.00 83.94 72 ALA A CA 1
ATOM 563 C C . ALA A 1 72 ? 5.837 -8.411 -24.365 1.00 83.94 72 ALA A C 1
ATOM 565 O O . ALA A 1 72 ? 5.477 -9.324 -25.099 1.00 83.94 72 ALA A O 1
ATOM 566 N N . ALA A 1 73 ? 5.097 -7.996 -23.331 1.00 85.69 73 ALA A N 1
ATOM 567 C CA . ALA A 1 73 ? 3.826 -8.626 -22.970 1.00 85.69 73 ALA A CA 1
ATOM 568 C C . ALA A 1 73 ? 2.761 -8.478 -24.075 1.00 85.69 73 ALA A C 1
ATOM 570 O O . ALA A 1 73 ? 2.024 -9.416 -24.363 1.00 85.69 73 ALA A O 1
ATOM 571 N N . LEU A 1 74 ? 2.687 -7.312 -24.730 1.00 90.88 74 LEU A N 1
ATOM 572 C CA . LEU A 1 74 ? 1.773 -7.099 -25.858 1.00 90.88 74 LEU A CA 1
ATOM 573 C C . LEU A 1 74 ? 2.132 -7.965 -27.074 1.00 90.88 74 LEU A C 1
ATOM 575 O O . LEU A 1 74 ? 1.234 -8.449 -27.760 1.00 90.88 74 LEU A O 1
ATOM 579 N N . GLU A 1 75 ? 3.423 -8.150 -27.350 1.00 93.25 75 GLU A N 1
ATOM 580 C CA . GLU A 1 75 ? 3.903 -9.033 -28.419 1.00 93.25 75 GLU A CA 1
ATOM 581 C C . GLU A 1 75 ? 3.551 -10.500 -28.135 1.00 93.25 75 GLU A C 1
ATOM 583 O O . GLU A 1 75 ? 3.078 -11.193 -29.035 1.00 93.25 75 GLU A O 1
ATOM 588 N N . GLU A 1 76 ? 3.705 -10.946 -26.886 1.00 91.56 76 GLU A N 1
ATOM 589 C CA . GLU A 1 76 ? 3.344 -12.297 -26.440 1.00 91.56 76 GLU A CA 1
ATOM 590 C C . GLU A 1 76 ? 1.838 -12.563 -26.608 1.00 91.56 76 GLU A C 1
ATOM 592 O O . GLU A 1 76 ? 1.452 -13.500 -27.308 1.00 91.56 76 GLU A O 1
ATOM 597 N N . LEU A 1 77 ? 0.983 -11.663 -26.109 1.00 92.81 77 LEU A N 1
ATOM 598 C CA . LEU A 1 77 ? -0.477 -11.747 -26.275 1.00 92.81 77 LEU A CA 1
ATOM 599 C C . LEU A 1 77 ? -0.907 -11.751 -27.751 1.00 92.81 77 LEU A C 1
ATOM 601 O O . LEU A 1 77 ? -1.823 -12.474 -28.149 1.00 92.81 77 LEU A O 1
ATOM 605 N N . ALA A 1 78 ? -0.256 -10.940 -28.589 1.00 92.12 78 ALA A N 1
ATOM 606 C CA . ALA A 1 78 ? -0.546 -10.895 -30.019 1.00 92.12 78 ALA A CA 1
ATOM 607 C C . ALA A 1 78 ? -0.139 -12.189 -30.742 1.00 92.12 78 ALA A C 1
ATOM 609 O O . ALA A 1 78 ? -0.757 -12.535 -31.751 1.00 92.12 78 ALA A O 1
ATOM 610 N N . GLN A 1 79 ? 0.889 -12.888 -30.256 1.00 91.12 79 GLN A N 1
ATOM 611 C CA . GLN A 1 79 ? 1.320 -14.179 -30.785 1.00 91.12 79 GLN A CA 1
ATOM 612 C C . GLN A 1 79 ? 0.372 -15.307 -30.361 1.00 91.12 79 GLN A C 1
ATOM 614 O O . GLN A 1 79 ? 0.046 -16.155 -31.189 1.00 91.12 79 GLN A O 1
ATOM 619 N N . GLU A 1 80 ? -0.112 -15.289 -29.118 1.00 89.50 80 GLU A N 1
ATOM 620 C CA . GLU A 1 80 ? -1.120 -16.233 -28.619 1.00 89.50 80 GLU A CA 1
ATOM 621 C C . GLU A 1 80 ? -2.437 -16.128 -29.391 1.00 89.50 80 GLU A C 1
ATOM 623 O O . GLU A 1 80 ? -2.989 -17.143 -29.795 1.00 89.50 80 GLU A O 1
ATOM 628 N N . ALA A 1 81 ? -2.904 -14.911 -29.686 1.00 85.00 81 ALA A N 1
ATOM 629 C CA . ALA A 1 81 ? -4.129 -14.687 -30.459 1.00 85.00 81 ALA A CA 1
ATOM 630 C C . ALA A 1 81 ? -4.041 -15.114 -31.941 1.00 85.00 81 ALA A C 1
ATOM 632 O O . ALA A 1 81 ? -5.057 -15.114 -32.639 1.00 85.00 81 ALA A O 1
ATOM 633 N N . ARG A 1 82 ? -2.839 -15.419 -32.449 1.00 82.19 82 ARG A N 1
ATOM 634 C CA . ARG A 1 82 ? -2.608 -15.892 -33.827 1.00 82.19 82 ARG A CA 1
ATOM 635 C C . ARG A 1 82 ? -2.496 -17.415 -33.940 1.00 82.19 82 ARG A C 1
ATOM 637 O O . ARG A 1 82 ? -2.481 -17.903 -35.070 1.00 82.19 82 ARG A O 1
ATOM 644 N N . ASN A 1 83 ? -2.387 -18.124 -32.818 1.00 64.06 83 ASN A N 1
ATOM 645 C CA . ASN A 1 83 ? -2.309 -19.586 -32.747 1.00 64.06 83 ASN A CA 1
ATOM 646 C C . ASN A 1 83 ? -3.681 -20.193 -32.433 1.00 64.06 83 ASN A C 1
ATOM 648 O O . ASN A 1 83 ? -3.896 -21.349 -32.858 1.00 64.06 83 ASN A O 1
#

Foldseek 3Di:
DDLCVLCVQLVHDSVVVVCCVVVNDDDDPSSLVSSCVVVVHDSCCVPPPDHPPLPDLVRDVVSDRCVVVVVVVVVVVVVVVVD

Sequence (83 aa):
MTLADIARECGCTAQAVVKWESDKAMPDSRKFLALCRVLDVSAEWLMAPEPLDFHSTDTAPQGRHAKYWVRAALEELAQEARN

Secondary structure (DSSP, 8-state):
--HHHHHHHTTS-HHHHHHHHTTS-PPPHHHHHHHHHHHT--HHHHH-SS---TT-SSSSGGG--THHHHHHHHHHHHHHTT-

pLDDT: mean 86.61, std 12.54, range [61.41, 98.12]

Radius of gyration: 17.08 Å; chains: 1; bounding box: 31×29×47 Å